Protein AF-A0A498MB82-F1 (afdb_monomer_lite)

Radius of gyration: 44.33 Å; chains: 1; bounding box: 69×88×116 Å

Structure (mmCIF, N/CA/C/O backbone):
data_AF-A0A498MB82-F1
#
_entry.id   AF-A0A498MB82-F1
#
loop_
_atom_site.group_PDB
_atom_site.id
_atom_site.type_symbol
_atom_site.label_atom_id
_atom_site.label_alt_id
_atom_site.label_comp_id
_atom_site.label_asym_id
_atom_site.label_entity_id
_atom_site.label_seq_id
_atom_site.pdbx_PDB_ins_code
_atom_site.Cartn_x
_atom_site.Cartn_y
_atom_site.Cartn_z
_atom_site.occupancy
_atom_site.B_iso_or_equiv
_atom_site.auth_seq_id
_atom_site.auth_comp_id
_atom_site.auth_asym_id
_atom_site.auth_atom_id
_atom_site.pdbx_PDB_model_num
ATOM 1 N N . MET A 1 1 ? 28.285 2.666 -42.595 1.00 71.50 1 MET A N 1
ATOM 2 C CA . MET A 1 1 ? 27.006 1.984 -42.311 1.00 71.50 1 MET A CA 1
ATOM 3 C C . MET A 1 1 ? 27.137 1.058 -41.109 1.00 71.50 1 MET A C 1
ATOM 5 O O . MET A 1 1 ? 26.673 1.467 -40.059 1.00 71.50 1 MET A O 1
ATOM 9 N N . ALA A 1 2 ? 27.921 -0.027 -41.159 1.00 83.62 2 ALA A N 1
ATOM 10 C CA . ALA A 1 2 ? 28.059 -0.973 -40.033 1.00 83.62 2 ALA A CA 1
ATOM 11 C C . ALA A 1 2 ? 28.401 -0.369 -38.644 1.00 83.62 2 ALA A C 1
ATOM 13 O O . ALA A 1 2 ? 27.880 -0.818 -37.630 1.00 83.62 2 ALA A O 1
ATOM 14 N N . ARG A 1 3 ? 29.251 0.671 -38.563 1.00 81.81 3 ARG A N 1
ATOM 15 C CA . ARG A 1 3 ? 29.543 1.351 -37.278 1.00 81.81 3 ARG A CA 1
ATOM 16 C C . ARG A 1 3 ? 28.354 2.148 -36.731 1.00 81.81 3 ARG A C 1
ATOM 18 O O . ARG A 1 3 ? 28.128 2.132 -35.530 1.00 81.81 3 ARG A O 1
ATOM 25 N N . ALA A 1 4 ? 27.603 2.814 -37.606 1.00 89.00 4 ALA A N 1
ATOM 26 C CA . ALA A 1 4 ? 26.427 3.588 -37.212 1.00 89.00 4 ALA A CA 1
ATOM 27 C C . ALA A 1 4 ? 25.291 2.664 -36.744 1.00 89.00 4 ALA A C 1
ATOM 29 O O . ALA A 1 4 ? 24.637 2.955 -35.751 1.00 89.00 4 ALA A O 1
ATOM 30 N N . GLU A 1 5 ? 25.115 1.518 -37.407 1.00 86.19 5 GLU A N 1
ATOM 31 C CA . GLU A 1 5 ? 24.173 0.474 -36.984 1.00 86.19 5 GLU A CA 1
ATOM 32 C C . GLU A 1 5 ? 24.548 -0.096 -35.608 1.00 86.19 5 GLU A C 1
ATOM 34 O O . GLU A 1 5 ? 23.703 -0.167 -34.722 1.00 86.19 5 GLU A O 1
ATOM 39 N N . ALA A 1 6 ? 25.830 -0.407 -35.379 1.00 89.44 6 ALA A N 1
ATOM 40 C CA . ALA A 1 6 ? 26.295 -0.890 -34.079 1.00 89.44 6 ALA A CA 1
ATOM 41 C C . ALA A 1 6 ? 26.089 0.138 -32.947 1.00 89.44 6 ALA A C 1
ATOM 43 O O . ALA A 1 6 ? 25.714 -0.233 -31.831 1.00 89.44 6 ALA A O 1
ATOM 44 N N . GLU A 1 7 ? 26.319 1.428 -33.212 1.00 88.25 7 GLU A N 1
ATOM 45 C CA . GLU A 1 7 ? 26.062 2.497 -32.239 1.00 88.25 7 GLU A CA 1
ATOM 46 C C . GLU A 1 7 ? 24.566 2.687 -31.959 1.00 88.25 7 GLU A C 1
ATOM 48 O O . GLU A 1 7 ? 24.190 2.843 -30.794 1.00 88.25 7 GLU A O 1
ATOM 53 N N . ALA A 1 8 ? 23.711 2.601 -32.983 1.00 92.19 8 ALA A N 1
ATOM 54 C CA . ALA A 1 8 ? 22.259 2.663 -32.828 1.00 92.19 8 ALA A CA 1
ATOM 55 C C . ALA A 1 8 ? 21.736 1.506 -31.963 1.00 92.19 8 ALA A C 1
ATOM 57 O O . ALA A 1 8 ? 21.067 1.747 -30.958 1.00 92.19 8 ALA A O 1
ATOM 58 N N . THR A 1 9 ? 22.134 0.264 -32.258 1.00 93.00 9 THR A N 1
ATOM 59 C CA . THR A 1 9 ? 21.744 -0.904 -31.450 1.00 93.00 9 THR A CA 1
ATOM 60 C C . THR A 1 9 ? 22.243 -0.788 -30.008 1.00 93.00 9 THR A C 1
ATOM 62 O O . THR A 1 9 ? 21.524 -1.113 -29.064 1.00 93.00 9 THR A O 1
ATOM 65 N N . LYS A 1 10 ? 23.459 -0.271 -29.787 1.00 93.38 10 LYS A N 1
ATOM 66 C CA . LYS A 1 10 ? 23.971 -0.035 -28.429 1.00 93.38 10 LYS A CA 1
ATOM 67 C C . LYS A 1 10 ? 23.124 0.992 -27.670 1.00 93.38 10 LYS A C 1
ATOM 69 O O . LYS A 1 10 ? 22.878 0.809 -26.475 1.00 93.38 10 LYS A O 1
ATOM 74 N N . ALA A 1 11 ? 22.685 2.057 -28.341 1.00 94.56 11 ALA A N 1
A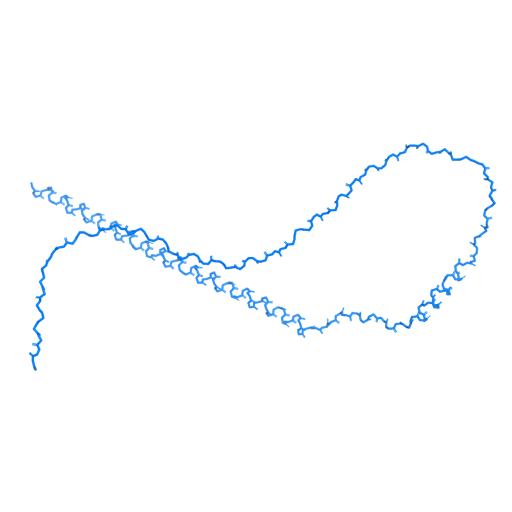TOM 75 C CA . ALA A 1 11 ? 21.796 3.051 -27.751 1.00 94.56 11 ALA A CA 1
ATOM 76 C C . ALA A 1 11 ? 20.430 2.440 -27.407 1.00 94.56 11 ALA A C 1
ATOM 78 O O . ALA A 1 11 ? 19.961 2.626 -26.285 1.00 94.56 11 ALA A O 1
ATOM 79 N N . GLU A 1 12 ? 19.839 1.657 -28.311 1.00 94.75 12 GLU A N 1
ATOM 80 C CA . GLU A 1 12 ? 18.570 0.954 -28.082 1.00 94.75 12 GLU A CA 1
ATOM 81 C C . GLU A 1 12 ? 18.641 0.034 -26.862 1.00 94.75 12 GLU A C 1
ATOM 83 O O . GLU A 1 12 ? 17.804 0.142 -25.969 1.00 94.75 12 GLU A O 1
ATOM 88 N N . ILE A 1 13 ? 19.685 -0.793 -26.749 1.00 97.12 13 ILE A N 1
ATOM 89 C CA . ILE A 1 13 ? 19.895 -1.663 -25.580 1.00 97.12 13 ILE A CA 1
ATOM 90 C C . ILE A 1 13 ? 20.013 -0.825 -24.299 1.00 97.12 13 ILE A C 1
ATOM 92 O O . ILE A 1 13 ? 19.418 -1.159 -23.272 1.00 97.12 13 ILE A O 1
ATOM 96 N N . ALA A 1 14 ? 20.763 0.280 -24.336 1.00 96.88 14 ALA A N 1
ATOM 97 C CA . ALA A 1 14 ? 20.938 1.149 -23.176 1.00 96.88 14 ALA A CA 1
ATOM 98 C C . ALA A 1 14 ? 19.638 1.860 -22.761 1.00 96.88 14 ALA A C 1
ATOM 100 O O . ALA A 1 14 ? 19.433 2.122 -21.573 1.00 96.88 14 ALA A O 1
ATOM 101 N N . PHE A 1 15 ? 18.771 2.205 -23.712 1.00 97.88 15 PHE A N 1
ATOM 102 C CA . PHE A 1 15 ? 17.445 2.752 -23.426 1.00 97.88 15 PHE A CA 1
ATOM 103 C C . PHE A 1 15 ? 16.494 1.675 -22.907 1.00 97.88 15 PHE A C 1
ATOM 105 O O . PHE A 1 15 ? 15.910 1.881 -21.849 1.00 97.88 15 PHE A O 1
ATOM 112 N N . ALA A 1 16 ? 16.424 0.512 -23.555 1.00 97.62 16 ALA A N 1
ATOM 113 C CA . ALA A 1 16 ? 15.594 -0.611 -23.124 1.00 97.62 16 ALA A CA 1
ATOM 114 C C . ALA A 1 16 ? 15.945 -1.066 -21.700 1.00 97.62 16 ALA A C 1
ATOM 116 O O . ALA A 1 16 ? 15.058 -1.294 -20.877 1.00 97.62 16 ALA A O 1
ATOM 117 N N . LYS A 1 17 ? 17.242 -1.115 -21.361 1.00 97.75 17 LYS A N 1
ATOM 118 C CA . LYS A 1 17 ? 17.692 -1.405 -19.995 1.00 97.75 17 LYS A CA 1
ATOM 119 C C . LYS A 1 17 ? 17.164 -0.367 -19.003 1.00 97.75 17 LYS A C 1
ATOM 121 O O . LYS A 1 17 ? 16.535 -0.743 -18.016 1.00 97.75 17 LYS A O 1
ATOM 126 N N . ARG A 1 18 ? 17.361 0.927 -19.277 1.00 98.00 18 ARG A N 1
ATOM 127 C CA . ARG A 1 18 ? 16.866 2.013 -18.412 1.00 98.00 18 ARG A CA 1
ATOM 128 C C . ARG A 1 18 ? 15.345 1.986 -18.267 1.00 98.00 18 ARG A C 1
ATOM 130 O O . ARG A 1 18 ? 14.836 2.148 -17.164 1.00 98.00 18 ARG A O 1
ATOM 137 N N . GLU A 1 19 ? 14.623 1.737 -19.351 1.00 97.81 19 GLU A N 1
ATOM 138 C CA . GLU A 1 19 ? 13.167 1.619 -19.337 1.00 97.81 19 GLU A CA 1
ATOM 139 C C . GLU A 1 19 ? 12.703 0.438 -18.473 1.00 97.81 19 GLU A C 1
ATOM 141 O O . GLU A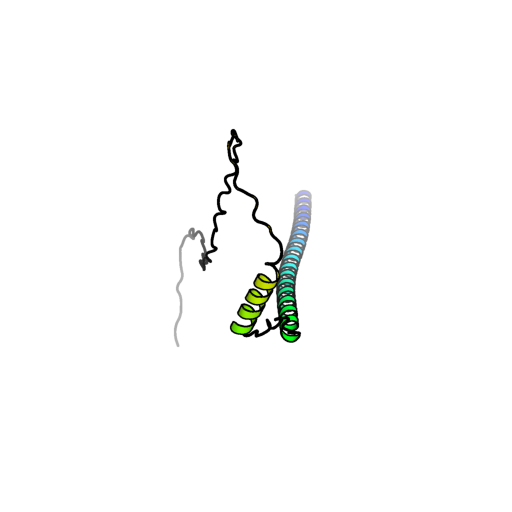 1 19 ? 11.781 0.582 -17.672 1.00 97.81 19 GLU A O 1
ATOM 146 N N . SER A 1 20 ? 13.377 -0.712 -18.573 1.00 97.69 20 SER A N 1
ATOM 147 C CA . SER A 1 20 ? 13.077 -1.880 -17.738 1.00 97.69 20 SER A CA 1
ATOM 148 C C . SER A 1 20 ? 13.312 -1.605 -16.248 1.00 97.69 20 SER A C 1
ATOM 150 O O . SER A 1 20 ? 12.466 -1.938 -15.420 1.00 97.69 20 SER A O 1
ATOM 152 N N . GLU A 1 21 ? 14.406 -0.921 -15.900 1.00 98.25 21 GLU A N 1
ATOM 153 C CA . GLU A 1 21 ? 14.709 -0.534 -14.519 1.00 98.25 21 GLU A CA 1
ATOM 154 C C . GLU A 1 21 ? 13.651 0.428 -13.962 1.00 98.25 21 GLU A C 1
ATOM 156 O O . GLU A 1 21 ? 13.226 0.286 -12.814 1.00 98.25 21 GLU A O 1
ATOM 161 N N . LEU A 1 22 ? 13.186 1.381 -14.775 1.00 98.50 22 LEU A N 1
ATOM 162 C CA . LEU A 1 22 ? 12.112 2.297 -14.394 1.00 98.50 22 LEU A CA 1
ATOM 163 C C . LEU A 1 22 ? 10.785 1.563 -14.178 1.00 98.50 22 LEU A C 1
ATOM 165 O O . LEU A 1 22 ? 10.125 1.814 -13.172 1.00 98.50 22 LEU A O 1
ATOM 169 N N . LYS A 1 23 ? 10.428 0.618 -15.054 1.00 98.50 23 LYS A N 1
ATOM 170 C CA . LYS A 1 23 ? 9.224 -0.217 -14.902 1.00 98.50 23 LYS A CA 1
ATOM 171 C C . LYS A 1 23 ? 9.258 -1.047 -13.618 1.00 98.50 23 LYS A C 1
ATOM 173 O O . LYS A 1 23 ? 8.252 -1.133 -12.919 1.00 98.50 23 LYS A O 1
ATOM 178 N N . ILE A 1 24 ? 10.417 -1.605 -13.263 1.00 98.50 24 ILE A N 1
ATOM 179 C CA . ILE A 1 24 ? 10.592 -2.336 -11.998 1.00 98.50 24 ILE A CA 1
ATOM 180 C C . ILE A 1 24 ? 10.367 -1.406 -10.804 1.00 98.50 24 ILE A C 1
ATOM 182 O O . ILE A 1 24 ? 9.598 -1.739 -9.904 1.00 98.50 24 ILE A O 1
ATOM 186 N N . ARG A 1 25 ? 11.002 -0.228 -10.796 1.00 98.44 25 ARG A N 1
ATOM 187 C CA . ARG A 1 25 ? 10.834 0.746 -9.706 1.00 98.44 25 ARG A CA 1
ATOM 188 C C . ARG A 1 25 ? 9.393 1.229 -9.587 1.00 98.44 25 ARG A C 1
ATOM 190 O O . ARG A 1 25 ? 8.902 1.382 -8.474 1.00 98.44 25 ARG A O 1
ATOM 197 N N . GLN A 1 26 ? 8.715 1.441 -10.713 1.00 98.38 26 GLN A N 1
ATOM 198 C CA . GLN A 1 26 ? 7.301 1.795 -10.735 1.00 98.38 26 GLN A CA 1
ATOM 199 C C . GLN A 1 26 ? 6.456 0.704 -10.066 1.00 98.38 26 GLN A C 1
ATOM 201 O O . GLN A 1 26 ? 5.716 1.005 -9.136 1.00 98.38 26 GLN A O 1
ATOM 206 N N . ALA A 1 27 ? 6.618 -0.558 -10.473 1.00 98.38 27 ALA A N 1
ATOM 207 C CA . ALA A 1 27 ? 5.874 -1.673 -9.890 1.00 98.38 27 ALA A CA 1
ATOM 208 C C . ALA A 1 27 ? 6.149 -1.836 -8.384 1.00 98.38 27 ALA A C 1
ATOM 210 O O . ALA A 1 27 ? 5.232 -2.077 -7.602 1.00 98.38 27 ALA A O 1
ATOM 211 N N . GLN A 1 28 ? 7.403 -1.657 -7.956 1.00 98.50 28 GLN A N 1
ATOM 212 C CA . GLN A 1 28 ? 7.772 -1.671 -6.537 1.00 98.50 28 GLN A CA 1
ATOM 213 C C . GLN A 1 28 ? 7.093 -0.543 -5.754 1.00 98.50 28 GLN A C 1
ATOM 215 O O . GLN A 1 28 ? 6.608 -0.765 -4.642 1.00 98.50 28 GLN A O 1
ATOM 220 N N . LEU A 1 29 ? 7.046 0.663 -6.324 1.00 98.75 29 LEU A N 1
ATOM 221 C CA . LEU A 1 29 ? 6.399 1.810 -5.698 1.00 98.75 29 LEU A CA 1
ATOM 222 C C . LEU A 1 29 ? 4.883 1.608 -5.598 1.00 98.75 29 LEU A C 1
ATOM 224 O O . LEU A 1 29 ? 4.309 1.848 -4.540 1.00 98.75 29 LEU A O 1
ATOM 228 N N . GLU A 1 30 ? 4.244 1.129 -6.663 1.00 98.50 30 GLU A N 1
ATOM 229 C CA . GLU A 1 30 ? 2.813 0.810 -6.678 1.00 98.50 30 GLU A CA 1
ATOM 230 C C . GLU A 1 30 ? 2.468 -0.258 -5.630 1.00 98.50 30 GLU A C 1
ATOM 232 O O . GLU A 1 30 ? 1.535 -0.069 -4.849 1.00 98.50 30 GLU A O 1
ATOM 237 N N . ALA A 1 31 ? 3.272 -1.323 -5.532 1.00 98.38 31 ALA A N 1
ATOM 238 C CA . ALA A 1 31 ? 3.106 -2.352 -4.508 1.00 98.38 31 ALA A CA 1
ATOM 239 C C . ALA A 1 31 ? 3.272 -1.793 -3.084 1.00 98.38 31 ALA A C 1
ATOM 241 O O . ALA A 1 31 ? 2.476 -2.104 -2.198 1.00 98.38 31 ALA A O 1
ATOM 242 N N . SER A 1 32 ? 4.267 -0.927 -2.867 1.00 98.38 32 SER A N 1
ATOM 243 C CA . SER A 1 32 ? 4.510 -0.292 -1.563 1.00 98.38 32 SER A CA 1
ATOM 244 C C . SER A 1 32 ? 3.358 0.630 -1.152 1.00 98.38 32 SER A C 1
ATOM 246 O O . SER A 1 32 ? 2.964 0.659 0.012 1.00 98.38 32 SER A O 1
ATOM 248 N N . LEU A 1 33 ? 2.780 1.367 -2.105 1.00 98.62 33 LEU A N 1
ATOM 249 C CA . LEU A 1 33 ? 1.607 2.205 -1.854 1.00 98.62 33 LEU A CA 1
ATOM 250 C C . LEU A 1 33 ? 0.379 1.372 -1.490 1.00 98.62 33 LEU A C 1
ATOM 252 O O . LEU A 1 33 ? -0.391 1.780 -0.621 1.00 98.62 33 LEU A O 1
ATOM 256 N N . GLU A 1 34 ? 0.178 0.227 -2.139 1.00 98.38 34 GLU A N 1
ATOM 257 C CA . GLU A 1 34 ? -0.941 -0.652 -1.806 1.00 98.38 34 GLU A CA 1
ATOM 258 C C . GLU A 1 34 ? -0.773 -1.295 -0.426 1.00 98.38 34 GLU A C 1
ATOM 260 O O . GLU A 1 34 ? -1.714 -1.284 0.368 1.00 98.38 34 GLU A O 1
ATOM 265 N N . ALA A 1 35 ? 0.438 -1.745 -0.085 1.00 98.25 35 ALA A N 1
ATOM 266 C CA . ALA A 1 35 ? 0.750 -2.226 1.260 1.00 98.25 35 ALA A CA 1
ATOM 267 C C . ALA A 1 35 ? 0.434 -1.160 2.323 1.00 98.25 35 ALA A C 1
ATOM 269 O O . ALA A 1 35 ? -0.315 -1.425 3.263 1.00 98.25 35 ALA A O 1
ATOM 270 N N . LEU A 1 36 ? 0.879 0.083 2.112 1.00 98.38 36 LEU A N 1
ATOM 271 C CA . LEU A 1 36 ? 0.608 1.191 3.031 1.00 98.38 36 LEU A CA 1
ATOM 272 C C . LEU A 1 36 ? -0.895 1.500 3.164 1.00 98.38 36 LEU A C 1
ATOM 274 O O . LEU A 1 36 ? -1.379 1.857 4.240 1.00 98.38 36 LEU A O 1
ATOM 278 N N . ARG A 1 37 ? -1.673 1.358 2.082 1.00 98.38 37 ARG A N 1
ATOM 279 C CA . ARG A 1 37 ? -3.138 1.505 2.140 1.00 98.38 37 ARG A CA 1
ATOM 280 C C . ARG A 1 37 ? -3.780 0.427 3.003 1.00 98.38 37 ARG A C 1
ATOM 282 O O . ARG A 1 37 ? -4.716 0.738 3.743 1.00 98.38 37 ARG A O 1
ATOM 289 N N . LEU A 1 38 ? -3.311 -0.813 2.897 1.00 98.25 38 LEU A N 1
ATOM 290 C CA . LEU A 1 38 ? -3.791 -1.920 3.718 1.00 98.25 38 LEU A CA 1
ATOM 291 C C . LEU A 1 38 ? -3.411 -1.721 5.187 1.00 98.25 38 LEU A C 1
ATOM 293 O O . LEU A 1 38 ? -4.283 -1.837 6.043 1.00 98.25 38 LEU A O 1
ATOM 297 N N . GLU A 1 39 ? -2.173 -1.320 5.472 1.00 98.00 39 GLU A N 1
ATOM 298 C CA . GLU A 1 39 ? -1.713 -0.991 6.827 1.00 98.00 39 GLU A CA 1
ATOM 299 C C . GLU A 1 39 ? -2.555 0.118 7.458 1.00 98.00 39 GLU A C 1
ATOM 301 O O . GLU A 1 39 ? -3.048 -0.033 8.574 1.00 98.00 39 GLU A O 1
ATOM 306 N N . LYS A 1 40 ? -2.819 1.204 6.720 1.00 98.31 40 LYS A N 1
ATOM 307 C CA . LYS A 1 40 ? -3.695 2.286 7.191 1.00 98.31 40 LYS A CA 1
ATOM 308 C C . LYS A 1 40 ? -5.090 1.771 7.552 1.00 98.31 40 LYS A C 1
ATOM 310 O O . LYS A 1 40 ? -5.652 2.181 8.567 1.00 98.31 40 LYS A O 1
ATOM 315 N N . LYS A 1 41 ? -5.675 0.908 6.715 1.00 98.00 41 LYS A N 1
ATOM 316 C CA . LYS A 1 41 ? -6.994 0.311 6.982 1.00 98.00 41 LYS A CA 1
ATOM 317 C C . LYS A 1 41 ? -6.949 -0.585 8.220 1.00 98.00 41 LYS A C 1
ATOM 319 O O . LYS A 1 41 ? -7.835 -0.471 9.060 1.00 98.00 41 LYS A O 1
ATOM 324 N N . ALA A 1 42 ? -5.925 -1.426 8.347 1.00 97.44 42 ALA A N 1
ATOM 325 C CA . ALA A 1 42 ? -5.741 -2.308 9.495 1.00 97.44 42 ALA A CA 1
ATOM 326 C C . ALA A 1 42 ? -5.590 -1.509 10.798 1.00 97.44 42 ALA A C 1
ATOM 328 O O . ALA A 1 42 ? -6.324 -1.767 11.745 1.00 97.44 42 ALA A O 1
ATOM 329 N N . ALA A 1 43 ? -4.742 -0.477 10.810 1.00 97.50 43 ALA A N 1
ATOM 330 C CA . ALA A 1 43 ? -4.554 0.402 11.963 1.00 97.50 43 ALA A CA 1
ATOM 331 C C . ALA A 1 43 ? -5.851 1.125 12.365 1.00 97.50 43 ALA A C 1
ATOM 333 O O . ALA A 1 43 ? -6.162 1.229 13.547 1.00 97.50 43 ALA A O 1
ATOM 334 N N . ALA A 1 44 ? -6.648 1.586 11.395 1.00 97.44 44 ALA A N 1
ATOM 335 C CA . ALA A 1 44 ? -7.939 2.214 11.679 1.00 97.44 44 ALA A CA 1
ATOM 336 C C . ALA A 1 44 ? -8.956 1.227 12.280 1.00 97.44 44 ALA A C 1
ATOM 338 O O . ALA A 1 44 ? -9.703 1.586 13.189 1.00 97.44 44 ALA A O 1
ATOM 339 N N . ILE A 1 45 ? -8.989 -0.014 11.782 1.00 97.44 45 ILE A N 1
ATOM 340 C CA . ILE A 1 45 ? -9.844 -1.076 12.331 1.00 97.44 45 ILE A CA 1
ATOM 341 C C . ILE A 1 45 ? -9.393 -1.437 13.746 1.00 97.44 45 ILE A C 1
ATOM 343 O O . ILE A 1 45 ? -10.236 -1.535 14.632 1.00 97.44 45 ILE A O 1
ATOM 347 N N . GLN A 1 46 ? -8.086 -1.585 13.963 1.00 97.38 46 GLN A N 1
ATOM 348 C CA . GLN A 1 46 ? -7.513 -1.886 15.269 1.00 97.38 46 GLN A CA 1
ATOM 349 C C . GLN A 1 46 ? -7.840 -0.789 16.285 1.00 97.38 46 GLN A C 1
ATOM 351 O O . GLN A 1 46 ? -8.412 -1.090 17.323 1.00 97.38 46 GLN A O 1
ATOM 356 N N . ALA A 1 47 ? -7.597 0.481 15.953 1.00 96.38 47 ALA A N 1
ATOM 357 C CA . ALA A 1 47 ? -7.931 1.599 16.835 1.00 96.38 47 ALA A CA 1
ATOM 358 C C . ALA A 1 47 ? -9.432 1.644 17.171 1.00 96.38 47 ALA A C 1
ATOM 360 O O . ALA A 1 47 ? -9.819 1.942 18.299 1.00 96.38 47 ALA A O 1
ATOM 361 N N . LYS A 1 48 ? -10.301 1.317 16.203 1.00 96.00 48 LYS A N 1
ATOM 362 C CA . LYS A 1 48 ? -11.743 1.209 16.447 1.00 96.00 48 LYS A CA 1
ATOM 363 C C . LYS A 1 48 ? -12.079 0.040 17.378 1.00 96.00 48 LYS A C 1
ATOM 365 O O . LYS A 1 48 ? -12.945 0.199 18.232 1.00 96.00 48 LYS A O 1
ATOM 370 N N . ALA A 1 49 ? -11.440 -1.114 17.200 1.00 95.19 49 ALA A N 1
ATOM 371 C CA . ALA A 1 49 ? -11.646 -2.281 18.052 1.00 95.19 49 ALA A CA 1
ATOM 372 C C . ALA A 1 49 ? -11.193 -2.002 19.493 1.00 95.19 49 ALA A C 1
ATOM 374 O O . ALA A 1 49 ? -11.985 -2.191 20.408 1.00 95.19 49 ALA A O 1
ATOM 375 N N . GLU A 1 50 ? -9.993 -1.448 19.675 1.00 95.00 50 GLU A N 1
ATOM 376 C CA . GLU A 1 50 ? -9.450 -1.059 20.984 1.00 95.00 50 GLU A CA 1
ATOM 377 C C . GLU A 1 50 ? -10.352 -0.039 21.693 1.00 95.00 50 GLU A C 1
ATOM 379 O O . GLU A 1 50 ? -10.626 -0.167 22.886 1.00 95.00 50 GLU A O 1
ATOM 384 N N . ALA A 1 51 ? -10.876 0.954 20.965 1.00 94.06 51 ALA A N 1
ATOM 385 C CA . ALA A 1 51 ? -11.801 1.935 21.531 1.00 94.06 51 ALA A CA 1
ATOM 386 C C . ALA A 1 51 ? -13.121 1.299 22.001 1.00 94.06 51 ALA A C 1
ATOM 388 O O . ALA A 1 51 ? -13.653 1.686 23.041 1.00 94.06 51 ALA A O 1
ATOM 389 N N . LEU A 1 52 ? -13.651 0.329 21.248 1.00 92.44 52 LEU A N 1
ATOM 390 C CA . LEU A 1 52 ? -14.872 -0.388 21.621 1.00 92.44 52 LEU A CA 1
ATOM 391 C C . LEU A 1 52 ? -14.642 -1.344 22.794 1.00 92.44 52 LEU A C 1
ATOM 393 O O . LEU A 1 52 ? -15.494 -1.417 23.672 1.00 92.44 52 LEU A O 1
ATOM 397 N N . GLU A 1 53 ? -13.504 -2.035 22.834 1.00 90.88 53 GLU A N 1
ATOM 398 C CA . GLU A 1 53 ? -13.116 -2.898 23.954 1.00 90.88 53 GLU A CA 1
ATOM 399 C C . GLU A 1 53 ? -12.936 -2.077 25.233 1.00 90.88 53 GLU A C 1
ATOM 401 O O . GLU A 1 53 ? -13.564 -2.379 26.241 1.00 90.88 53 GLU A O 1
ATOM 406 N N . THR A 1 54 ? -12.213 -0.956 25.163 1.00 89.75 54 THR A N 1
ATOM 407 C CA . THR A 1 54 ? -12.046 -0.033 26.299 1.00 89.75 54 THR A CA 1
ATOM 408 C C . THR A 1 54 ? -13.393 0.498 26.801 1.00 89.75 54 THR A C 1
ATOM 410 O O . THR A 1 54 ? -13.624 0.594 28.007 1.00 89.75 54 THR A O 1
ATOM 413 N N . ALA A 1 55 ? -14.309 0.847 25.890 1.00 85.25 55 ALA A N 1
ATOM 414 C CA . ALA A 1 55 ? -15.647 1.304 26.261 1.00 85.25 55 ALA A CA 1
ATOM 415 C C . ALA A 1 55 ? -16.475 0.188 26.924 1.00 85.25 55 ALA A C 1
ATOM 417 O O . ALA A 1 55 ? -17.122 0.435 27.941 1.00 85.25 55 ALA A O 1
ATOM 418 N N . ALA A 1 56 ? -16.421 -1.034 26.387 1.00 86.25 56 ALA A N 1
ATOM 419 C CA . ALA A 1 56 ? -17.111 -2.192 26.947 1.00 86.25 56 ALA A CA 1
ATOM 420 C C . ALA A 1 56 ? -16.538 -2.606 28.313 1.00 86.25 56 ALA A C 1
ATOM 422 O O . ALA A 1 56 ? -17.297 -2.956 29.213 1.00 86.25 56 ALA A O 1
ATOM 423 N N . GLU A 1 57 ? -15.220 -2.526 28.508 1.00 83.19 57 GLU A N 1
ATOM 424 C CA . GLU A 1 57 ? -14.582 -2.747 29.808 1.00 83.19 57 GLU A CA 1
ATOM 425 C C . GLU A 1 57 ? -15.019 -1.698 30.832 1.00 83.19 57 GLU A C 1
ATOM 427 O O . GLU A 1 57 ? -15.317 -2.047 31.974 1.00 83.19 57 GLU A O 1
ATOM 432 N N . LEU A 1 58 ? -15.116 -0.422 30.444 1.00 78.44 58 LEU A N 1
ATOM 433 C CA . LEU A 1 58 ? -15.598 0.644 31.326 1.00 78.44 58 LEU A CA 1
ATOM 434 C C . LEU A 1 58 ? -17.070 0.439 31.723 1.00 78.44 58 LEU A C 1
ATOM 436 O O . LEU A 1 58 ? -17.434 0.655 32.878 1.00 78.44 58 LEU A O 1
ATOM 440 N N . GLU A 1 59 ? -17.907 -0.012 30.787 1.00 75.19 59 GLU A N 1
ATOM 441 C CA . GLU A 1 59 ? -19.304 -0.367 31.054 1.00 75.19 59 GLU A CA 1
ATOM 442 C C . GLU A 1 59 ? -19.409 -1.607 31.958 1.00 75.19 59 GLU A C 1
ATOM 444 O O . GLU A 1 59 ? -20.120 -1.592 32.963 1.00 75.19 59 GLU A O 1
ATOM 449 N N . SER A 1 60 ? -18.649 -2.666 31.660 1.00 70.69 60 SER A N 1
ATOM 450 C CA . SER A 1 60 ? -18.647 -3.918 32.426 1.00 70.69 60 SER A CA 1
ATOM 451 C C . SER A 1 60 ? -18.050 -3.762 33.822 1.00 70.69 60 SER A C 1
ATOM 453 O O . SER A 1 60 ? -18.461 -4.462 34.748 1.00 70.69 60 SER A O 1
ATOM 455 N N . THR A 1 61 ? -17.070 -2.875 33.992 1.00 63.84 61 THR A N 1
ATOM 456 C CA . THR A 1 61 ? -16.505 -2.527 35.302 1.00 63.84 61 THR A CA 1
ATOM 457 C C . THR A 1 61 ? -17.351 -1.503 36.041 1.00 63.84 61 THR A C 1
ATOM 459 O O . THR A 1 61 ? -16.903 -1.046 37.093 1.00 63.84 61 THR A O 1
ATOM 462 N N . GLY A 1 62 ? -18.558 -1.205 35.531 1.00 57.12 62 GLY A N 1
ATOM 463 C CA . GLY A 1 62 ? -19.616 -0.358 36.070 1.00 57.12 62 GLY A CA 1
ATOM 464 C C . GLY A 1 62 ? -19.884 -0.535 37.562 1.00 57.12 62 GLY A C 1
ATOM 465 O O . GLY A 1 62 ? -20.949 -0.953 37.997 1.00 57.12 62 GLY A O 1
ATOM 466 N N . LYS A 1 63 ? -18.936 -0.086 38.375 1.00 60.16 63 LYS A N 1
ATOM 467 C CA . LYS A 1 63 ? -19.195 0.650 39.592 1.00 60.16 63 LYS A CA 1
ATOM 468 C C . LYS A 1 63 ? -19.638 2.002 39.078 1.00 60.16 63 LYS A C 1
ATOM 470 O O . LYS A 1 63 ? -18.827 2.907 38.885 1.00 60.16 63 LYS A O 1
ATOM 475 N N . SER A 1 64 ? -20.924 2.112 38.768 1.00 59.59 64 SER A N 1
ATOM 476 C CA . SER A 1 64 ? -21.560 3.410 38.692 1.00 59.59 64 SER A CA 1
ATOM 477 C C . SER A 1 64 ? -21.271 4.093 40.026 1.00 59.59 64 SER A C 1
ATOM 479 O O . SER A 1 64 ? -21.970 3.867 41.007 1.00 59.59 64 SER A O 1
ATOM 481 N N . ASN A 1 65 ? -20.250 4.948 40.076 1.00 60.03 65 ASN A N 1
ATOM 482 C CA . ASN A 1 65 ? -20.138 5.976 41.103 1.00 60.03 65 ASN A CA 1
ATOM 483 C C . ASN A 1 65 ? -21.202 7.053 40.821 1.00 60.03 65 ASN A C 1
ATOM 485 O O . ASN A 1 65 ? -20.925 8.247 40.892 1.00 60.03 65 ASN A O 1
ATOM 489 N N . LEU A 1 66 ? -22.431 6.642 40.474 1.00 61.69 66 LEU A N 1
ATOM 490 C CA . LEU A 1 66 ? -23.586 7.386 40.922 1.00 61.69 66 LEU A CA 1
ATOM 491 C C . LEU A 1 66 ? -23.518 7.238 42.432 1.00 61.69 66 LEU A C 1
ATOM 493 O O . LEU A 1 66 ? -23.970 6.247 42.998 1.00 61.69 66 LEU A O 1
ATOM 497 N N . THR A 1 67 ? -22.853 8.192 43.072 1.00 63.47 67 THR A N 1
ATOM 498 C CA . THR A 1 67 ? -23.087 8.457 44.477 1.00 63.47 67 THR A CA 1
ATOM 499 C C . THR A 1 67 ? -24.580 8.716 44.552 1.00 63.47 67 THR A C 1
ATOM 501 O O . THR A 1 67 ? -25.054 9.752 44.084 1.00 63.47 67 THR A O 1
ATOM 504 N N . GLU A 1 68 ? -25.324 7.706 44.990 1.00 66.12 68 GLU A N 1
ATOM 505 C CA . GLU A 1 68 ? -26.747 7.810 45.236 1.00 66.12 68 GLU A CA 1
ATOM 506 C C . GLU A 1 68 ? -26.887 9.001 46.180 1.00 66.12 68 GLU A C 1
ATOM 508 O O . GLU A 1 68 ? -26.358 8.987 47.296 1.00 66.12 68 GLU A O 1
ATOM 513 N N . LEU A 1 69 ? -27.436 10.108 45.670 1.00 69.50 69 LEU A N 1
ATOM 514 C CA . LEU A 1 69 ? -27.686 11.260 46.519 1.00 69.50 69 LEU A CA 1
ATOM 515 C C . LEU A 1 69 ? -28.587 10.745 47.637 1.00 69.50 69 LEU A C 1
ATOM 517 O O . LEU A 1 69 ? -29.565 10.055 47.324 1.00 69.50 69 LEU A O 1
ATOM 521 N N . PRO A 1 70 ? -28.253 11.012 48.909 1.00 70.62 70 PRO A N 1
ATOM 522 C CA . PRO A 1 70 ? -29.059 10.512 50.001 1.00 70.62 70 PRO A CA 1
ATOM 523 C C . PRO A 1 70 ? -30.494 10.968 49.755 1.00 70.62 70 PRO A C 1
ATOM 525 O O . PRO A 1 70 ? -30.749 12.145 49.477 1.00 70.62 70 PRO A O 1
ATOM 528 N N . ILE A 1 71 ? -31.415 10.006 49.773 1.00 72.19 71 ILE A N 1
ATOM 529 C CA . ILE A 1 71 ? -32.848 10.266 49.681 1.00 72.19 71 ILE A CA 1
ATOM 530 C C . ILE A 1 71 ? -33.244 10.868 51.032 1.00 72.19 71 ILE A C 1
ATOM 532 O O . ILE A 1 71 ? -33.791 10.194 51.897 1.00 72.19 71 ILE A O 1
ATOM 536 N N . GLU A 1 72 ? -32.858 12.118 51.258 1.00 72.88 72 GLU A N 1
ATOM 537 C CA . GLU A 1 72 ? -33.297 12.896 52.406 1.00 72.88 72 GLU A CA 1
ATOM 538 C C . GLU A 1 72 ? -34.715 13.379 52.131 1.00 72.88 72 GLU A C 1
ATOM 540 O O . GLU A 1 72 ? -35.010 13.923 51.058 1.00 72.88 72 GLU A O 1
ATOM 545 N N . ASP A 1 73 ? -35.600 13.184 53.108 1.00 80.06 73 ASP A N 1
ATOM 546 C CA . ASP A 1 73 ? -36.941 13.735 53.030 1.00 80.06 73 ASP A CA 1
ATOM 547 C C . ASP A 1 73 ? -36.858 15.265 52.947 1.00 80.06 73 ASP A C 1
ATOM 549 O O . ASP A 1 73 ? -36.108 15.928 53.675 1.00 80.06 73 ASP A O 1
ATOM 553 N N . ALA A 1 74 ? -37.641 15.851 52.041 1.00 81.38 74 ALA A N 1
ATOM 554 C CA . ALA A 1 74 ? -37.636 17.293 51.832 1.00 81.38 74 ALA A CA 1
ATOM 555 C C . ALA A 1 74 ? -37.997 18.034 53.129 1.00 81.38 74 ALA A C 1
ATOM 557 O O . ALA A 1 74 ? -37.439 19.099 53.398 1.00 81.38 74 ALA A O 1
ATOM 558 N N . THR A 1 75 ? -38.875 17.441 53.944 1.00 82.69 75 THR A N 1
ATOM 559 C CA . THR A 1 75 ? -39.283 17.975 55.246 1.00 82.69 75 THR A CA 1
ATOM 560 C C . THR A 1 75 ? -38.121 18.006 56.231 1.00 82.69 75 THR A C 1
ATOM 562 O O . THR A 1 75 ? -37.899 19.032 56.872 1.00 82.69 75 THR A O 1
ATOM 565 N N . GLU A 1 76 ? -37.350 16.922 56.320 1.00 84.50 76 GLU A N 1
ATOM 566 C CA . GLU A 1 76 ? -36.184 16.822 57.204 1.00 84.50 76 GLU A CA 1
ATOM 567 C C . GLU A 1 76 ? -35.107 17.837 56.819 1.00 84.50 76 GLU A C 1
ATOM 569 O O . GLU A 1 76 ? -34.597 18.563 57.675 1.00 84.50 76 GLU A O 1
ATOM 574 N N . ARG A 1 77 ? -34.833 17.990 55.517 1.00 84.56 77 ARG A N 1
ATOM 575 C CA . ARG A 1 77 ? -33.884 18.994 55.015 1.00 84.56 77 ARG A CA 1
ATOM 576 C C . ARG A 1 77 ? -34.328 20.419 55.344 1.00 84.56 77 ARG A C 1
ATOM 578 O O . ARG A 1 77 ? -33.509 21.258 55.726 1.00 84.56 77 ARG A O 1
ATOM 585 N N . THR A 1 78 ? -35.621 20.704 55.206 1.00 86.12 78 THR A N 1
ATOM 586 C CA . THR A 1 78 ? -36.184 22.014 55.550 1.00 86.12 78 THR A CA 1
ATOM 587 C C . THR A 1 78 ? -36.113 22.275 57.053 1.00 86.12 78 THR A C 1
ATOM 589 O O . THR A 1 78 ? -35.709 23.366 57.450 1.00 86.12 78 THR A O 1
ATOM 592 N N . GLN A 1 79 ? -36.439 21.294 57.895 1.00 87.31 79 GLN A N 1
ATOM 593 C CA . GLN A 1 79 ? -36.340 21.442 59.349 1.00 87.31 79 GLN A CA 1
ATOM 594 C C . GLN A 1 79 ? -34.894 21.649 59.804 1.00 87.31 79 GLN A C 1
ATOM 596 O O . GLN A 1 79 ? -34.628 22.592 60.546 1.00 87.31 79 GLN A O 1
ATOM 601 N N . ALA A 1 80 ? -33.951 20.854 59.295 1.00 86.12 80 ALA A N 1
ATOM 602 C CA . ALA A 1 80 ? -32.531 20.998 59.607 1.00 86.12 80 ALA A CA 1
ATOM 603 C C . ALA A 1 80 ? -31.991 22.386 59.223 1.00 86.12 80 ALA A C 1
ATOM 605 O O . ALA A 1 80 ? -31.217 22.990 59.969 1.00 86.12 80 ALA A O 1
ATOM 606 N N . TYR A 1 81 ? -32.431 22.927 58.082 1.00 84.81 81 TYR A N 1
ATOM 607 C CA . TYR A 1 81 ? -32.087 24.286 57.674 1.00 84.81 81 TYR A CA 1
ATOM 608 C C . TYR A 1 81 ? -32.666 25.343 58.625 1.00 84.81 81 TYR A C 1
ATOM 610 O O . TYR A 1 81 ? -31.936 26.239 59.046 1.00 84.81 81 TYR A O 1
ATOM 618 N N . ILE A 1 82 ? -33.947 25.232 58.993 1.00 90.12 82 ILE A N 1
ATOM 619 C CA . ILE A 1 82 ? -34.615 26.173 59.908 1.00 90.12 82 ILE A CA 1
ATOM 620 C C . ILE A 1 82 ? -33.938 26.171 61.280 1.00 90.12 82 ILE A C 1
ATOM 622 O O . ILE A 1 82 ? -33.611 27.240 61.792 1.00 90.12 82 ILE A O 1
ATOM 626 N N . SER A 1 83 ? -33.678 24.995 61.854 1.00 85.31 83 SER A N 1
ATOM 627 C CA . SER A 1 83 ? -32.991 24.873 63.143 1.00 85.31 83 SER A CA 1
ATOM 628 C C . SER A 1 83 ? -31.609 25.524 63.102 1.00 85.31 83 SER A C 1
ATOM 630 O O . SER A 1 83 ? -31.293 26.341 63.959 1.00 85.31 83 SER A O 1
ATOM 632 N N . LYS A 1 84 ? -30.833 25.282 62.039 1.00 85.56 84 LYS A N 1
ATOM 633 C CA . LYS A 1 84 ? -29.509 25.894 61.862 1.00 85.56 84 LYS A CA 1
ATOM 634 C C . LYS A 1 84 ? -29.555 27.423 61.735 1.00 85.56 84 LYS A C 1
ATOM 636 O O . LYS A 1 84 ? -28.613 28.091 62.151 1.00 85.56 84 LYS A O 1
ATOM 641 N N . GLN A 1 85 ? -30.616 27.984 61.152 1.00 79.88 85 GLN A N 1
ATOM 642 C CA . GLN A 1 85 ? -30.815 29.437 61.104 1.00 79.88 85 GLN A CA 1
ATOM 643 C C . GLN A 1 85 ? -31.169 29.993 62.485 1.00 79.88 85 GLN A C 1
ATOM 645 O O . GLN A 1 85 ? -30.614 31.013 62.882 1.00 79.88 85 GLN A O 1
ATOM 650 N N . MET A 1 86 ? -32.041 29.311 63.231 1.00 76.38 86 MET A N 1
ATOM 651 C CA . MET A 1 86 ? -32.465 29.738 64.570 1.00 76.38 86 MET A CA 1
ATOM 652 C C . MET A 1 86 ? -31.304 29.698 65.574 1.00 76.38 86 MET A C 1
ATOM 654 O O . MET A 1 86 ? -31.158 30.628 66.361 1.00 76.38 86 MET A O 1
ATOM 658 N N . ASP A 1 87 ? -30.425 28.697 65.478 1.00 64.50 87 ASP A N 1
ATOM 659 C CA . ASP A 1 87 ? -29.218 28.587 66.311 1.00 64.50 87 ASP A CA 1
ATOM 660 C C . ASP A 1 87 ? -28.175 29.685 66.017 1.00 64.50 87 ASP A C 1
ATOM 662 O O . ASP A 1 87 ? -27.289 29.934 66.832 1.00 64.50 87 ASP A O 1
ATOM 666 N N . SER A 1 88 ? -28.270 30.361 64.864 1.00 59.88 88 SER A N 1
ATOM 667 C CA . SER A 1 88 ? -27.384 31.475 64.487 1.00 59.88 88 SER A CA 1
ATOM 668 C C . SER A 1 88 ? -27.891 32.855 64.929 1.00 59.88 88 SER A C 1
ATOM 670 O O . SER A 1 88 ? -27.180 33.845 64.768 1.00 59.88 88 SER A O 1
ATOM 672 N N . VAL A 1 89 ? -29.101 32.934 65.498 1.00 56.28 89 VAL A N 1
ATOM 673 C CA . VAL A 1 89 ? -29.702 34.176 66.012 1.00 56.28 89 VAL A CA 1
ATOM 674 C C . VAL A 1 89 ? -29.549 34.216 67.529 1.00 56.28 89 VAL A C 1
ATOM 676 O O . VAL A 1 89 ? -30.512 34.229 68.291 1.00 56.28 89 VAL A O 1
ATOM 679 N N . VAL A 1 90 ? -28.303 34.229 67.982 1.00 56.41 90 VAL A N 1
ATOM 680 C CA . VAL A 1 90 ? -27.964 34.715 69.318 1.00 56.41 90 VAL A CA 1
ATOM 681 C C . VAL A 1 90 ? -26.722 35.580 69.152 1.00 56.41 90 VAL A C 1
ATOM 683 O O . VAL A 1 90 ? -25.695 35.111 68.677 1.00 56.41 90 VAL A O 1
ATOM 686 N N . ASP A 1 91 ? -26.885 36.856 69.494 1.00 53.16 91 ASP A N 1
ATOM 687 C CA . ASP A 1 91 ? -25.904 37.946 69.466 1.00 53.16 91 ASP A CA 1
ATOM 688 C C . ASP A 1 91 ? -25.605 38.609 68.113 1.00 53.16 91 ASP A C 1
ATOM 690 O O . ASP A 1 91 ? -24.531 38.489 67.529 1.00 53.16 91 ASP A O 1
ATOM 694 N N . ALA A 1 92 ? -26.530 39.469 67.685 1.00 49.09 92 ALA A N 1
ATOM 695 C CA . ALA A 1 92 ? -26.151 40.706 67.009 1.00 49.09 92 ALA A CA 1
ATOM 696 C C . ALA A 1 92 ? -27.031 41.850 67.534 1.00 49.09 92 ALA A C 1
ATOM 698 O O . ALA A 1 92 ? -28.182 42.012 67.125 1.00 49.09 92 ALA A O 1
ATOM 699 N N . GLU A 1 93 ? -26.491 42.610 68.490 1.00 49.69 93 GLU A N 1
ATOM 700 C CA . GLU A 1 93 ? -27.030 43.900 68.923 1.00 49.69 93 GLU A CA 1
ATOM 701 C C . GLU A 1 93 ? -27.328 44.788 67.705 1.00 49.69 93 GLU A C 1
ATOM 703 O O . GLU A 1 93 ? -26.513 44.896 66.787 1.00 49.69 93 GLU A O 1
ATOM 708 N N . MET A 1 94 ? -28.489 45.448 67.690 1.00 47.00 94 MET A N 1
ATOM 709 C CA . MET A 1 94 ? -28.778 46.461 66.677 1.00 47.00 94 MET A CA 1
ATOM 710 C C . MET A 1 94 ? -27.856 47.676 66.861 1.00 47.00 94 MET A C 1
ATOM 712 O O . MET A 1 94 ? -27.911 48.301 67.924 1.00 47.00 94 MET A O 1
ATOM 716 N N . PRO A 1 95 ? -27.093 48.109 65.841 1.00 48.12 95 PRO A N 1
ATOM 717 C CA . PRO A 1 95 ? -26.459 49.412 65.887 1.00 48.12 95 PRO A CA 1
ATOM 718 C C . PRO A 1 95 ? -27.476 50.503 65.519 1.00 48.12 95 PRO A C 1
ATOM 720 O O . PRO A 1 95 ? -28.196 50.425 64.522 1.00 48.12 95 PRO A O 1
ATOM 723 N N . VAL A 1 96 ? -27.532 51.515 66.382 1.00 49.34 96 VAL A N 1
ATOM 724 C CA . VAL A 1 96 ? -28.361 52.722 66.303 1.00 49.34 96 VAL A CA 1
ATOM 725 C C . VAL A 1 96 ? -28.106 53.476 64.991 1.00 49.34 96 VAL A C 1
ATOM 727 O O . VAL A 1 96 ? -26.963 53.709 64.604 1.00 49.34 96 VAL A O 1
ATOM 730 N N . LEU A 1 97 ? -29.190 53.863 64.314 1.00 52.84 97 LEU A N 1
ATOM 731 C CA . LEU A 1 97 ? -29.175 54.640 63.076 1.00 52.84 97 LEU A CA 1
ATOM 732 C C . LEU A 1 97 ? -28.911 56.126 63.382 1.00 52.84 97 LEU A C 1
ATOM 734 O O . LEU A 1 97 ? -29.855 56.871 63.630 1.00 52.84 97 LEU A O 1
ATOM 738 N N . ASP A 1 98 ? -27.651 56.554 63.323 1.00 44.97 98 ASP A N 1
ATOM 739 C CA . ASP A 1 98 ? -27.276 57.973 63.235 1.00 44.97 98 ASP A CA 1
ATOM 740 C C . ASP A 1 98 ? -26.664 58.234 61.844 1.00 44.97 98 ASP A C 1
ATOM 742 O O . ASP A 1 98 ? -25.627 57.676 61.487 1.00 44.97 98 ASP A O 1
ATOM 746 N N . GLY A 1 99 ? -27.342 59.035 61.012 1.00 44.44 99 GLY A N 1
ATOM 747 C CA . GLY A 1 99 ? -26.768 59.582 59.766 1.00 44.44 99 GLY A CA 1
ATOM 748 C C . GLY A 1 99 ? -25.820 60.763 60.055 1.00 44.44 99 GLY A C 1
ATOM 749 O O . GLY A 1 99 ? -25.720 61.144 61.220 1.00 44.44 99 GLY A O 1
ATOM 750 N N . PRO A 1 100 ? -25.183 61.436 59.059 1.00 52.59 100 PRO A N 1
ATOM 751 C CA . PRO A 1 100 ? -25.481 61.467 57.617 1.00 52.59 100 PRO A CA 1
ATOM 752 C C . PRO A 1 100 ? -24.237 61.380 56.672 1.00 52.59 100 PRO A C 1
ATOM 754 O O . PRO A 1 100 ? -23.099 61.331 57.121 1.00 52.59 100 PRO A O 1
ATOM 757 N N . PHE A 1 101 ? -24.503 61.479 55.356 1.00 37.50 101 PHE A N 1
ATOM 758 C CA . PHE A 1 101 ? -23.611 61.711 54.191 1.00 37.50 101 PHE A CA 1
ATOM 759 C C . PHE A 1 101 ? -23.045 60.501 53.422 1.00 37.50 101 PHE A C 1
ATOM 761 O O . PHE A 1 101 ? -22.085 59.856 53.827 1.00 37.50 101 PHE A O 1
ATOM 768 N N . TYR A 1 102 ? -23.581 60.294 52.210 1.00 49.59 102 TYR A N 1
ATOM 769 C CA . TYR A 1 102 ? -22.879 59.616 51.120 1.00 49.59 102 TYR A CA 1
ATOM 770 C C . TYR A 1 102 ? -22.077 60.657 50.331 1.00 49.59 102 TYR A C 1
ATOM 772 O O . TYR A 1 102 ? -22.665 61.516 49.677 1.00 49.59 102 TYR A O 1
ATOM 780 N N . ASP A 1 103 ? -20.753 60.546 50.359 1.00 53.56 103 ASP A N 1
ATOM 781 C CA . ASP A 1 103 ? -19.885 61.008 49.279 1.00 53.56 103 ASP A CA 1
ATOM 782 C C . ASP A 1 103 ? -19.163 59.775 48.736 1.00 53.56 103 ASP A C 1
ATOM 784 O O . ASP A 1 103 ? -18.388 59.141 49.445 1.00 53.56 103 ASP A O 1
ATOM 788 N N . ASN A 1 104 ? -19.488 59.387 47.507 1.00 48.88 104 ASN A N 1
ATOM 789 C CA . ASN A 1 104 ? -18.738 58.393 46.750 1.00 48.88 104 ASN A CA 1
ATOM 790 C C . ASN A 1 104 ? -18.767 58.818 45.283 1.00 48.88 104 ASN A C 1
ATOM 792 O O . ASN A 1 104 ? -19.617 58.392 44.499 1.00 48.88 104 ASN A O 1
ATOM 796 N N . GLY A 1 105 ? -17.831 59.704 44.946 1.00 40.97 105 GLY A N 1
ATOM 797 C CA . GLY A 1 105 ? -17.492 60.063 43.579 1.00 40.97 105 GLY A CA 1
ATOM 798 C C . GLY A 1 105 ? -17.043 58.864 42.731 1.00 40.97 105 GLY A C 1
ATOM 799 O O . GLY A 1 105 ? -16.330 57.968 43.182 1.00 40.97 105 GLY A O 1
ATOM 800 N N . ASP A 1 106 ? -17.498 58.895 41.480 1.00 50.06 106 ASP A N 1
ATOM 801 C CA . ASP A 1 106 ? -16.972 58.275 40.261 1.00 50.06 106 ASP A CA 1
ATOM 802 C C . ASP A 1 106 ? -15.882 57.197 40.387 1.00 50.06 106 ASP A C 1
ATOM 804 O O . ASP A 1 106 ? -14.697 57.528 40.443 1.00 50.06 106 ASP A O 1
ATOM 808 N N . LYS A 1 107 ? -16.239 55.916 40.180 1.00 50.59 107 LYS A N 1
ATOM 809 C CA . LYS A 1 107 ? -15.365 54.960 39.465 1.00 50.59 107 LYS A CA 1
ATOM 810 C C . LYS A 1 107 ? -16.163 54.037 38.543 1.00 50.59 107 LYS A C 1
ATOM 812 O O . LYS A 1 107 ? -17.000 53.248 38.966 1.00 50.59 107 LYS A O 1
ATOM 817 N N . LYS A 1 108 ? -15.864 54.172 37.251 1.00 43.69 108 LYS A N 1
ATOM 818 C CA . LYS A 1 108 ? -16.387 53.392 36.127 1.00 43.69 108 LYS A CA 1
ATOM 819 C C . LYS A 1 108 ? -15.891 51.945 36.184 1.00 43.69 108 LYS A C 1
ATOM 821 O O . LYS A 1 108 ? -14.698 51.730 36.372 1.00 43.69 108 LYS A O 1
ATOM 826 N N . VAL A 1 109 ? -16.764 50.985 35.885 1.00 41.88 109 VAL A N 1
ATOM 827 C CA . VAL A 1 109 ? -16.367 49.630 35.473 1.00 41.88 109 VAL A CA 1
ATOM 828 C C . VAL A 1 109 ? -16.877 49.404 34.052 1.00 41.88 109 VAL A C 1
ATOM 830 O O . VAL A 1 109 ? -18.066 49.201 33.818 1.00 41.88 109 VAL A O 1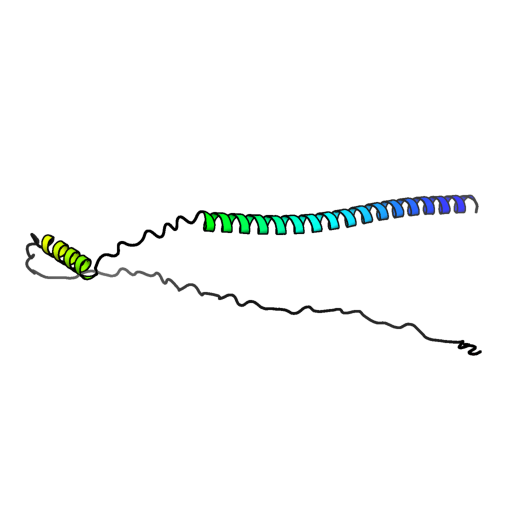
ATOM 833 N N . SER A 1 110 ? -15.956 49.509 33.096 1.00 45.56 110 SER A N 1
ATOM 834 C CA . SER A 1 110 ? -16.098 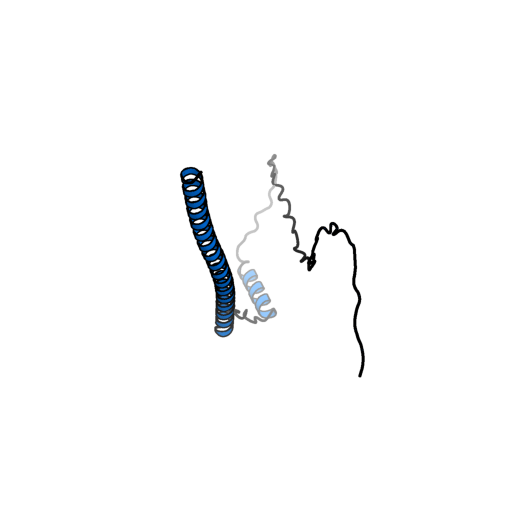48.953 31.753 1.00 45.56 110 SER A CA 1
ATOM 835 C C . SER A 1 110 ? -15.587 47.521 31.787 1.00 45.56 110 SER A C 1
ATOM 837 O O . SER A 1 110 ? -14.388 47.341 31.951 1.00 45.56 110 SER A O 1
ATOM 839 N N . GLU A 1 111 ? -16.443 46.535 31.528 1.00 44.88 111 GLU A N 1
ATOM 840 C CA . GLU A 1 111 ? -16.041 45.357 30.754 1.00 44.88 111 GLU A CA 1
ATOM 841 C C . GLU A 1 111 ? -17.283 44.697 30.143 1.00 44.88 111 GLU A C 1
ATOM 843 O O . GLU A 1 111 ? -18.139 44.142 30.828 1.00 44.88 111 GLU A O 1
ATOM 848 N N . LYS A 1 112 ? -17.428 44.835 28.822 1.00 42.19 112 LYS A N 1
ATOM 849 C CA . LYS A 1 112 ? -18.467 44.163 28.040 1.00 42.19 112 LYS A CA 1
ATOM 850 C C . LYS A 1 112 ? -18.006 42.731 27.770 1.00 42.19 112 LYS A C 1
ATOM 852 O O . LYS A 1 112 ? -17.171 42.527 26.894 1.00 42.19 112 LYS A O 1
ATOM 857 N N . GLN A 1 113 ? -18.577 41.746 28.456 1.00 39.72 113 GLN A N 1
ATOM 858 C CA . GLN A 1 113 ? -18.535 40.356 27.998 1.00 39.72 113 GLN A CA 1
ATOM 859 C C . GLN A 1 113 ? -19.665 40.128 26.989 1.00 39.72 113 GLN A C 1
ATOM 861 O O . GLN A 1 113 ? -20.847 40.139 27.321 1.00 39.72 113 GLN A O 1
ATOM 866 N N . GLN A 1 114 ? -19.277 39.975 25.725 1.00 37.56 114 GLN A N 1
ATOM 867 C CA . GLN A 1 114 ? -20.144 39.561 24.627 1.00 37.56 114 GLN A CA 1
ATOM 868 C C . GLN A 1 114 ? -20.320 38.029 24.679 1.00 37.56 114 GLN A C 1
ATOM 870 O O . GLN A 1 114 ? -19.316 37.321 24.795 1.00 37.56 114 GLN A O 1
ATOM 875 N N . PRO A 1 115 ? -21.551 37.490 24.600 1.00 47.50 115 PRO A N 1
ATOM 876 C CA . PRO A 1 115 ? -21.775 36.049 24.629 1.00 47.50 115 PRO A CA 1
ATOM 877 C C . PRO A 1 115 ? -21.244 35.380 23.353 1.00 47.50 115 PRO A C 1
ATOM 879 O O . PRO A 1 115 ? -21.452 35.865 22.239 1.00 47.50 115 PRO A O 1
ATOM 882 N N . GLN A 1 116 ? -20.538 34.264 23.541 1.00 44.12 116 GLN A N 1
ATOM 883 C CA . GLN A 1 116 ? -19.982 33.426 22.481 1.00 44.12 116 GLN A CA 1
ATOM 884 C C . GLN A 1 116 ? -21.109 32.868 21.597 1.00 44.12 116 GLN A C 1
ATOM 886 O O . GLN A 1 116 ? -22.052 32.249 22.085 1.00 44.12 116 GLN A O 1
ATOM 891 N N . SER A 1 117 ? -20.991 33.098 20.290 1.00 43.53 117 SER A N 1
ATOM 892 C CA . SER A 1 117 ? -21.871 32.562 19.252 1.00 43.53 117 SER A CA 1
ATOM 893 C C . SER A 1 117 ? -21.688 31.047 19.131 1.00 43.53 117 SER A C 1
ATOM 895 O O . SER A 1 117 ? -20.641 30.580 18.688 1.00 43.53 117 SER A O 1
ATOM 897 N N . THR A 1 118 ? -22.715 30.273 19.464 1.00 49.06 118 THR A N 1
ATOM 898 C CA . THR A 1 118 ? -22.815 28.846 19.144 1.00 49.06 118 THR A CA 1
ATOM 899 C C . THR A 1 118 ? -23.025 28.663 17.638 1.00 49.06 118 THR A C 1
ATOM 901 O O . THR A 1 118 ? -24.092 28.975 17.118 1.00 49.06 118 THR A O 1
ATOM 904 N N . GLN A 1 119 ? -22.029 28.136 16.917 1.00 44.97 119 GLN A N 1
ATOM 905 C CA . GLN A 1 119 ? -22.285 27.492 15.623 1.00 44.97 119 GLN A CA 1
ATOM 906 C C . GLN A 1 119 ? -22.556 26.003 15.848 1.00 44.97 119 GLN A C 1
ATOM 908 O O . GLN A 1 119 ? -21.696 25.251 16.301 1.00 44.97 119 GLN A O 1
ATOM 913 N N . SER A 1 120 ? -23.791 25.609 15.555 1.00 42.94 120 SER A N 1
ATOM 914 C CA . SER A 1 120 ? -24.281 24.238 15.516 1.00 42.94 120 SER A CA 1
ATOM 915 C C . SER A 1 120 ? -23.802 23.526 14.245 1.00 42.94 120 SER A C 1
ATOM 917 O O . SER A 1 120 ? -23.847 24.079 13.148 1.00 42.94 120 SER A O 1
ATOM 919 N N . TYR A 1 121 ? -23.355 22.278 14.392 1.00 44.97 121 TYR A N 1
ATOM 920 C CA . TYR A 1 121 ? -23.008 21.402 13.273 1.00 44.97 121 TYR A CA 1
ATOM 921 C C . TYR A 1 121 ? -24.276 20.856 12.600 1.00 44.97 121 TYR A C 1
ATOM 923 O O . TYR A 1 121 ? -25.147 20.304 13.270 1.00 44.97 121 TYR A O 1
ATOM 931 N N . LEU A 1 122 ? -24.344 20.957 11.270 1.00 49.62 122 LEU A N 1
ATOM 932 C CA . LEU A 1 122 ? -25.268 20.202 10.417 1.00 49.62 122 LEU A CA 1
ATOM 933 C C . LEU A 1 122 ? -24.464 19.180 9.592 1.00 49.62 122 LEU A C 1
ATOM 935 O O . LEU A 1 122 ? -23.447 19.561 9.008 1.00 49.62 122 LEU A O 1
ATOM 939 N N . PRO A 1 123 ? -24.892 17.908 9.501 1.00 43.97 123 PRO A N 1
ATOM 940 C CA . PRO A 1 123 ? -24.266 16.925 8.627 1.00 43.97 123 PRO A CA 1
ATOM 941 C C . PRO A 1 123 ? -24.849 17.041 7.210 1.00 43.97 123 PRO A C 1
ATOM 943 O O . PRO A 1 123 ? -26.056 16.909 7.020 1.00 43.97 123 PRO A O 1
ATOM 946 N N . GLN A 1 124 ? -24.004 17.280 6.202 1.00 43.16 124 GLN A N 1
ATOM 947 C CA . GLN A 1 124 ? -24.406 17.122 4.802 1.00 43.16 124 GLN A CA 1
ATOM 948 C C . GLN A 1 124 ? -24.075 15.708 4.327 1.00 43.16 124 GLN A C 1
ATOM 950 O O . GLN A 1 124 ? -22.913 15.345 4.147 1.00 43.16 124 GLN A O 1
ATOM 955 N N . GLU A 1 125 ? -25.127 14.921 4.122 1.00 46.38 125 GLU A 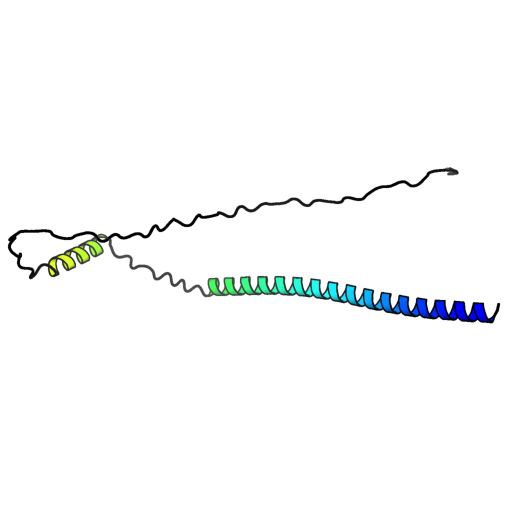N 1
ATOM 956 C CA . GLU A 1 125 ? -25.065 13.663 3.395 1.00 46.38 125 GLU A CA 1
ATOM 957 C C . GLU A 1 125 ? -24.913 13.897 1.885 1.00 46.38 125 GLU A C 1
ATOM 959 O O . GLU A 1 125 ? -25.571 14.756 1.304 1.00 46.38 125 GLU A O 1
ATOM 964 N N . GLY A 1 126 ? -24.045 13.076 1.287 1.00 49.28 126 GLY A N 1
ATOM 965 C CA . GLY A 1 126 ? -24.120 12.536 -0.070 1.00 49.28 126 GLY A CA 1
ATOM 966 C C . GLY A 1 126 ? -24.240 13.504 -1.242 1.00 49.28 126 GLY A C 1
ATOM 967 O O . GLY A 1 126 ? -25.340 13.941 -1.524 1.00 49.28 126 GLY A O 1
ATOM 968 N N . GLN A 1 127 ? -23.172 13.635 -2.043 1.00 42.34 127 GLN A N 1
ATOM 969 C CA . GLN A 1 127 ? -23.239 13.424 -3.501 1.00 42.34 127 GLN A CA 1
ATOM 970 C C . GLN A 1 127 ? -21.894 12.909 -4.042 1.00 42.34 127 GLN A C 1
ATOM 972 O O . GLN A 1 127 ? -20.886 13.608 -4.091 1.00 42.34 127 GLN A O 1
ATOM 977 N N . SER A 1 128 ? -21.922 11.642 -4.450 1.00 49.88 128 SER A N 1
ATOM 978 C CA . SER A 1 128 ? -21.006 11.015 -5.399 1.00 49.88 128 SER A CA 1
ATOM 979 C C . SER A 1 128 ? -21.182 11.687 -6.766 1.00 49.88 128 SER A C 1
ATOM 981 O O . SER A 1 128 ? -22.283 11.642 -7.316 1.00 49.88 128 SER A O 1
ATOM 983 N N . SER A 1 129 ? -20.134 12.305 -7.322 1.00 45.69 129 SER A N 1
ATOM 984 C CA . SER A 1 129 ? -20.121 12.710 -8.731 1.00 45.69 129 SER A CA 1
ATOM 985 C C . SER A 1 129 ? -19.250 11.754 -9.546 1.00 45.69 129 SER A C 1
ATOM 987 O O . SER A 1 129 ? -18.032 11.651 -9.412 1.00 45.69 129 SER A O 1
ATOM 989 N N . LEU A 1 130 ? -19.961 10.998 -10.371 1.00 44.34 130 LEU A N 1
ATOM 990 C CA . LEU A 1 130 ? -19.486 10.073 -11.383 1.00 44.34 130 LEU A CA 1
ATOM 991 C C . LEU A 1 130 ? -18.995 10.849 -12.626 1.00 44.34 130 LEU A C 1
ATOM 993 O O . LEU A 1 130 ? -19.645 11.792 -13.058 1.00 44.34 130 LEU A O 1
ATOM 997 N N . TYR A 1 131 ? -17.860 10.400 -13.171 1.00 39.47 131 TYR A N 1
ATOM 998 C CA . TYR A 1 131 ? -17.321 10.503 -14.542 1.00 39.47 131 TYR A CA 1
ATOM 999 C C . TYR A 1 131 ? -17.552 11.762 -15.409 1.00 39.47 131 TYR A C 1
ATOM 1001 O O . TYR A 1 131 ? -18.664 12.075 -15.822 1.00 39.47 131 TYR A O 1
ATOM 1009 N N . ALA A 1 132 ? -16.444 12.336 -15.899 1.00 37.56 132 ALA A N 1
ATOM 1010 C CA . ALA A 1 132 ? -16.406 13.112 -17.141 1.00 37.56 132 ALA A CA 1
ATOM 1011 C C . ALA A 1 132 ? -15.291 12.577 -18.065 1.00 37.56 132 ALA A C 1
ATOM 1013 O O . ALA A 1 132 ? -14.111 12.859 -17.873 1.00 37.56 132 ALA A O 1
ATOM 1014 N N . THR A 1 133 ? -15.665 11.783 -19.071 1.00 52.69 133 THR A N 1
ATOM 1015 C CA . THR A 1 133 ? -14.819 11.429 -20.226 1.00 52.69 133 THR A CA 1
ATOM 1016 C C . THR A 1 133 ? -15.020 12.443 -21.354 1.00 52.69 133 THR A C 1
ATOM 1018 O O . THR A 1 133 ? -16.171 12.670 -21.733 1.00 52.69 133 THR A O 1
ATOM 1021 N N . PRO A 1 134 ? -13.967 12.986 -21.989 1.00 49.69 134 PRO A N 1
ATOM 1022 C CA . PRO A 1 134 ? -14.120 13.636 -23.282 1.00 49.69 134 PRO A CA 1
ATOM 1023 C C . PRO A 1 134 ? -14.035 12.611 -24.425 1.00 49.69 134 PRO A C 1
ATOM 1025 O O . PRO A 1 134 ? -12.998 12.004 -24.681 1.00 49.69 134 PRO A O 1
ATOM 1028 N N . SER A 1 135 ? -15.160 12.449 -25.122 1.00 51.06 135 SER A N 1
ATOM 1029 C CA . SER A 1 135 ? -15.288 11.783 -26.422 1.00 51.06 135 SER A CA 1
ATOM 1030 C C . SER A 1 135 ? -14.712 12.666 -27.536 1.00 51.06 135 SER A C 1
ATOM 1032 O O . SER A 1 135 ? -15.081 13.840 -27.626 1.00 51.06 135 SER A O 1
ATOM 1034 N N . ARG A 1 136 ? -13.851 12.122 -28.415 1.00 43.00 136 ARG A N 1
ATOM 1035 C CA . ARG A 1 136 ? -13.573 12.7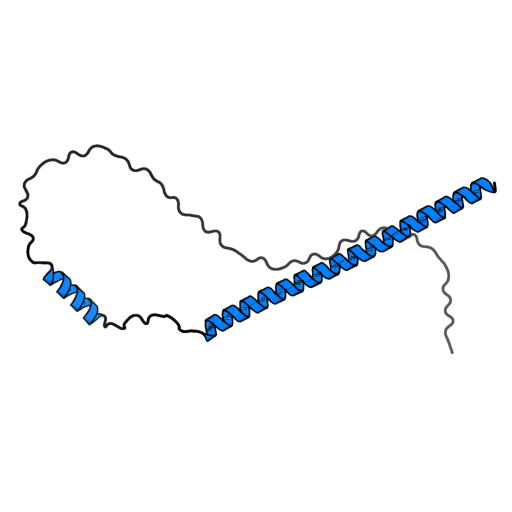42 -29.724 1.00 43.00 136 ARG A CA 1
ATOM 1036 C C . ARG A 1 136 ? -13.094 11.741 -30.798 1.00 43.00 136 ARG A C 1
ATOM 1038 O O . ARG A 1 136 ? -11.916 11.431 -30.883 1.00 43.00 136 ARG A O 1
ATOM 1045 N N . PHE A 1 137 ? -14.067 11.303 -31.602 1.00 42.91 137 PHE A N 1
ATOM 1046 C CA . PHE A 1 137 ? -14.070 10.846 -33.010 1.00 42.91 137 PHE A CA 1
ATOM 1047 C C . PHE A 1 137 ? -13.020 9.843 -33.542 1.00 42.91 137 PHE A C 1
ATOM 1049 O O . PHE A 1 137 ? -11.852 10.161 -33.734 1.00 42.91 137 PHE A O 1
ATOM 1056 N N . GLN A 1 138 ? -13.532 8.675 -33.954 1.00 45.78 138 GLN A N 1
ATOM 1057 C CA . GLN A 1 138 ? -12.956 7.763 -34.952 1.00 45.78 138 GLN A CA 1
ATOM 1058 C C . GLN A 1 138 ? -13.597 8.058 -36.326 1.00 45.78 138 GLN A C 1
ATOM 1060 O O . GLN A 1 138 ? -14.823 8.205 -36.374 1.00 45.78 138 GLN A O 1
ATOM 1065 N N . PRO A 1 139 ? -12.846 8.126 -37.439 1.00 48.72 139 PRO A N 1
ATOM 1066 C CA . PRO A 1 139 ? -13.440 8.091 -38.769 1.00 48.72 139 PRO A CA 1
ATOM 1067 C C . PRO A 1 139 ? -13.781 6.653 -39.197 1.00 48.72 139 PRO A C 1
ATOM 1069 O O . PRO A 1 139 ? -12.983 5.728 -39.075 1.00 48.72 139 PRO A O 1
ATOM 1072 N N . VAL A 1 140 ? -15.010 6.521 -39.693 1.00 47.53 140 VAL A N 1
ATOM 1073 C CA . VAL A 1 140 ? -15.661 5.358 -40.312 1.00 47.53 140 VAL A CA 1
ATOM 1074 C C . VAL A 1 140 ? -15.156 5.073 -41.732 1.00 47.53 140 VAL A C 1
ATOM 1076 O O . VAL A 1 140 ? -14.685 5.992 -42.402 1.00 47.53 140 VAL A O 1
ATOM 1079 N N . ASN A 1 141 ? -15.379 3.818 -42.164 1.00 37.97 141 ASN A N 1
ATOM 1080 C CA . ASN A 1 141 ? -15.532 3.254 -43.527 1.00 37.97 141 ASN A CA 1
ATOM 1081 C C . ASN A 1 141 ? -14.567 2.072 -43.743 1.00 37.97 141 ASN A C 1
ATOM 1083 O O . ASN A 1 141 ? -13.395 2.193 -43.422 1.00 37.97 141 ASN A O 1
ATOM 1087 N N . ALA A 1 142 ? -14.921 0.923 -44.313 1.00 44.47 142 ALA A N 1
ATOM 1088 C CA . ALA A 1 142 ? -16.167 0.304 -44.764 1.00 44.47 142 ALA A CA 1
ATOM 1089 C C . ALA A 1 142 ? -15.828 -1.185 -45.064 1.00 44.47 142 ALA A C 1
ATOM 1091 O O . ALA A 1 142 ? -14.660 -1.557 -45.043 1.00 44.47 142 ALA A O 1
ATOM 1092 N N . GLU A 1 143 ? -16.846 -1.986 -45.395 1.00 42.03 143 GLU A N 1
ATOM 1093 C CA . GLU A 1 143 ? -16.751 -3.293 -46.083 1.00 42.03 143 GLU A CA 1
ATOM 1094 C C . GLU A 1 143 ? -16.399 -4.536 -45.241 1.00 42.03 143 GLU A C 1
ATOM 1096 O O . GLU A 1 143 ? -15.251 -4.883 -45.003 1.00 42.03 143 GLU A O 1
ATOM 1101 N N . SER A 1 144 ? -17.425 -5.313 -44.884 1.00 46.28 144 SER A N 1
ATOM 1102 C CA . SER A 1 144 ? -17.787 -6.527 -45.637 1.00 46.28 144 SER A CA 1
ATOM 1103 C C . SER A 1 144 ? -18.624 -7.442 -44.739 1.00 46.28 144 SER A C 1
ATOM 1105 O O . SER A 1 144 ? -18.126 -8.143 -43.860 1.00 46.28 144 SER A O 1
ATOM 1107 N N . ILE A 1 145 ? -19.942 -7.381 -44.929 1.00 51.97 145 ILE A N 1
ATOM 1108 C CA . ILE A 1 145 ? -20.899 -8.303 -44.323 1.00 51.97 145 ILE A CA 1
ATOM 1109 C C . ILE A 1 145 ? -20.877 -9.570 -45.171 1.00 51.97 145 ILE A C 1
ATOM 1111 O O . ILE A 1 145 ? -21.308 -9.530 -46.321 1.00 51.97 145 ILE A O 1
ATOM 1115 N N . GLN A 1 146 ? -20.460 -10.701 -44.603 1.00 41.84 146 GLN A N 1
ATOM 1116 C CA . GLN A 1 146 ? -20.816 -11.999 -45.169 1.00 41.84 146 GLN A CA 1
ATOM 1117 C C . GLN A 1 146 ? -20.952 -13.055 -44.070 1.00 41.84 146 GLN A C 1
ATOM 1119 O O . GLN A 1 146 ? -20.011 -13.760 -43.726 1.00 41.84 146 GLN A O 1
ATOM 1124 N N . ASN A 1 147 ? -22.164 -13.156 -43.522 1.00 47.12 147 ASN A N 1
ATOM 1125 C CA . ASN A 1 147 ? -22.620 -14.363 -42.840 1.00 47.12 147 ASN A CA 1
ATOM 1126 C C . ASN A 1 147 ? -23.181 -15.321 -43.897 1.00 47.12 147 ASN A C 1
ATOM 1128 O O . ASN A 1 147 ? -24.141 -14.946 -44.574 1.00 47.12 147 ASN A O 1
ATOM 1132 N N . PRO A 1 148 ? -22.697 -16.564 -44.009 1.00 55.62 148 PRO A N 1
ATOM 1133 C CA . PRO A 1 148 ? -23.530 -17.645 -44.489 1.00 55.62 148 PRO A CA 1
ATOM 1134 C C . PRO A 1 148 ? -24.255 -18.270 -43.295 1.00 55.62 148 PRO A C 1
ATOM 1136 O O . PRO A 1 148 ? -23.647 -18.758 -42.343 1.00 55.62 148 PRO A O 1
ATOM 1139 N N . ALA A 1 149 ? -25.578 -18.215 -43.355 1.00 46.34 149 ALA A N 1
ATOM 1140 C CA . ALA A 1 149 ? -26.451 -19.013 -42.522 1.00 46.34 149 ALA A CA 1
ATOM 1141 C C . ALA A 1 149 ? -26.710 -20.379 -43.192 1.00 46.34 149 ALA A C 1
ATOM 1143 O O . ALA A 1 149 ? -26.667 -20.477 -44.419 1.00 46.34 149 ALA A O 1
ATOM 1144 N N . ILE A 1 150 ? -27.166 -21.327 -42.360 1.00 42.34 150 ILE A N 1
ATOM 1145 C CA . ILE A 1 150 ? -27.947 -22.541 -42.694 1.00 42.34 150 ILE A CA 1
ATOM 1146 C C . ILE A 1 150 ? -27.073 -23.677 -43.294 1.00 42.34 150 ILE A C 1
ATOM 1148 O O . ILE A 1 150 ? -26.217 -23.425 -44.131 1.00 42.34 150 ILE A O 1
ATOM 1152 N N . SER A 1 151 ? -27.160 -24.948 -42.881 1.00 47.91 151 SER A N 1
ATOM 1153 C CA . SER A 1 151 ? -28.322 -25.751 -42.480 1.00 47.91 151 SER A CA 1
ATOM 1154 C C . SER A 1 151 ? -27.976 -26.921 -41.569 1.00 47.91 151 SER A C 1
ATOM 1156 O O . SER A 1 151 ? -26.811 -27.371 -41.601 1.00 47.91 151 SER A O 1
#

Foldseek 3Di:
DVVVVVVVVVVVVVVVVVVVVVVVVVVVVVVVVVVVVVVVVVVVVVVVVVVVVVVVVCVVVPPPPPVPDPPDDPVNVVVVVVVVVVVVPDDDDDDDDDDDDDDDDDDDDDDDDDDDDDDDDDDDDDDDDDDDDDDDDDDDDDDDDDDDDDD

pLDDT: mean 70.34, std 22.51, range [37.5, 98.75]

Sequence (151 aa):
MARAEAEATKAEIAFAKRESELKIRQAQLEASLEALRLEKKAAAIQAKAEALETAAELESTGKSNLTELPIEDATERTQAYISKQMDSVVDAEMPVLDGPFYDNGDKKVSEKQQPQSTQSYLPQEGQSSLYATPSRFQPVNAESIQNPAIS

Organism: Labeo rohita (NCBI:txid84645)

Secondary structure (DSSP, 8-state):
-HHHHHHHHHHHHHHHHHHHHHHHHHHHHHHHHHHHHHHHHHHHHHHHHHHHHHHHHHHHT------------HHHHHHHHHHHHHTT-S--PPPP-----------------PPP---------------------PPP------PPP--